Protein AF-A0A1H2X4A3-F1 (afdb_monomer_lite)

Sequence (179 aa):
MLTLGAATVERVIDLDPFALPLGLLFPGAEIEAIRDAEPWLAPHHVDFAAGNVLLGVQSHLLRVGGLTILIDACVGEHKPRPRRADWHDRAATGYLARLAASGVRAIFCGDAIHSPAQLRRPDWCSAFCADREQAVATRIALLEDAHADGALILPAHLRGPLALRAAPAGEAGWRPDFV

InterPro domains:
  IPR036866 Ribonuclease Z/Hydroxyacylglutathione hydrolase-like [G3DSA:3.60.15.10] (1-104)
  IPR036866 Ribonuclease Z/Hydroxyacylglutathione hydrolase-like [G3DSA:3.60.15.10] (105-165)
  IPR036866 Ribonuclease Z/Hydroxyacylglutathione hydrolase-like [SSF56281] (93-160)

Radius of gyration: 20.38 Å; chains: 1; bounding box: 44×29×60 Å

Organism: NCBI:txid356660

pLDDT: mean 91.05, std 4.66, range [69.06, 97.88]

Foldseek 3Di:
DDDDPQKDKDKQFADWFPKDQPCVVPPPDDLVVCVVVCVPCPPRQDPSVVNIGTDTQIWMWMDHPNDTDIRHSPQHAQDDDVVDVVRGRDDPPCRQVSCVVVVAAADAPEVLDQEQVCQQVLLDDDPPPPDSVVSSVSNVVVLVVCQVSVHWYAYPNDPDARTWHWDQDPNSGTDTPGD

Structure (mmCIF, N/CA/C/O backbone):
data_AF-A0A1H2X4A3-F1
#
_entry.id   AF-A0A1H2X4A3-F1
#
loop_
_atom_site.group_PDB
_atom_site.id
_atom_site.type_symbol
_atom_site.label_atom_id
_atom_site.label_alt_id
_atom_site.label_comp_id
_atom_site.label_asym_id
_atom_site.label_entity_id
_atom_site.label_seq_id
_atom_site.pdbx_PDB_ins_code
_atom_site.Cartn_x
_atom_site.Cartn_y
_atom_site.Cartn_z
_atom_site.occupancy
_atom_site.B_iso_or_equiv
_atom_site.auth_seq_id
_atom_site.auth_comp_id
_atom_site.auth_asym_id
_atom_site.auth_atom_id
_atom_site.pdbx_PDB_model_num
ATOM 1 N N . MET A 1 1 ? -10.152 -4.271 -14.339 1.00 84.94 1 MET A N 1
ATOM 2 C CA . MET A 1 1 ? -10.731 -5.359 -13.524 1.00 84.94 1 MET A CA 1
ATOM 3 C C . MET A 1 1 ? -10.746 -6.624 -14.366 1.00 84.94 1 MET A C 1
ATOM 5 O O . MET A 1 1 ? -11.146 -6.547 -15.521 1.00 84.94 1 MET A O 1
ATOM 9 N N . LEU A 1 2 ? -10.259 -7.740 -13.830 1.00 92.69 2 LEU A N 1
ATOM 10 C CA . LEU A 1 2 ? -10.236 -9.054 -14.478 1.00 92.69 2 LEU A CA 1
ATOM 11 C C . LEU A 1 2 ? -11.301 -9.946 -13.826 1.00 92.69 2 LEU A C 1
ATOM 13 O O . LEU A 1 2 ? -11.436 -9.926 -12.607 1.00 92.69 2 LEU A O 1
ATOM 17 N N . THR A 1 3 ? -12.038 -10.730 -14.611 1.00 95.94 3 THR A N 1
ATOM 18 C CA . THR A 1 3 ? -13.042 -11.678 -14.095 1.00 95.94 3 THR A CA 1
ATOM 19 C C . THR A 1 3 ? -12.586 -13.108 -14.367 1.00 95.94 3 THR A C 1
ATOM 21 O O . THR A 1 3 ? -12.216 -13.426 -15.494 1.00 95.94 3 THR A O 1
ATOM 24 N N . LEU A 1 4 ? -12.613 -13.960 -13.340 1.00 93.38 4 LEU A N 1
ATOM 25 C CA . LEU A 1 4 ? -12.210 -15.368 -13.375 1.00 93.38 4 LEU A CA 1
ATOM 26 C C . LEU A 1 4 ? -13.327 -16.223 -12.761 1.00 93.38 4 LEU A C 1
ATOM 28 O O . LEU A 1 4 ? -13.395 -16.409 -11.545 1.00 93.38 4 LEU A O 1
ATOM 32 N N . GLY A 1 5 ? -14.239 -16.723 -13.596 1.00 96.12 5 GLY A N 1
ATOM 33 C CA . GLY A 1 5 ? -15.432 -17.425 -13.117 1.00 96.12 5 GLY A CA 1
ATOM 34 C C . GLY A 1 5 ? -16.269 -16.530 -12.197 1.00 96.12 5 GLY A C 1
ATOM 35 O O . GLY A 1 5 ? -16.673 -15.442 -12.593 1.00 96.12 5 GLY A O 1
ATOM 36 N N . ALA A 1 6 ? -16.504 -16.976 -10.961 1.00 95.19 6 ALA A N 1
ATOM 37 C CA . ALA A 1 6 ? -17.243 -16.218 -9.946 1.00 95.19 6 ALA A CA 1
ATOM 38 C C . ALA A 1 6 ? -16.391 -15.178 -9.187 1.00 95.19 6 ALA A C 1
ATOM 40 O O . ALA A 1 6 ? -16.891 -14.543 -8.257 1.00 95.19 6 ALA A O 1
ATOM 41 N N . ALA A 1 7 ? -15.108 -15.033 -9.530 1.00 94.44 7 ALA A N 1
ATOM 42 C CA . ALA A 1 7 ? -14.189 -14.122 -8.864 1.00 94.44 7 ALA A CA 1
ATOM 43 C C . ALA A 1 7 ? -13.881 -12.883 -9.715 1.00 94.44 7 ALA A C 1
ATOM 45 O O . ALA A 1 7 ? -13.720 -12.978 -10.933 1.00 94.44 7 ALA A O 1
ATOM 46 N N . THR A 1 8 ? -13.712 -11.730 -9.068 1.00 96.19 8 THR A N 1
ATOM 47 C CA . THR A 1 8 ? -13.174 -10.515 -9.702 1.00 96.19 8 THR A CA 1
ATOM 48 C C . THR A 1 8 ? -11.856 -10.118 -9.059 1.00 96.19 8 THR A C 1
ATOM 50 O O . THR A 1 8 ? -11.742 -10.131 -7.834 1.00 96.19 8 THR A O 1
ATOM 53 N N . VAL A 1 9 ? -10.892 -9.715 -9.883 1.00 93.25 9 VAL A N 1
ATOM 54 C CA . VAL A 1 9 ? -9.598 -9.181 -9.463 1.00 93.25 9 VAL A CA 1
ATOM 55 C C . VAL A 1 9 ? -9.480 -7.732 -9.924 1.00 93.25 9 VAL A C 1
ATOM 57 O O . VAL A 1 9 ? -9.507 -7.421 -11.121 1.00 93.25 9 VAL A O 1
ATOM 60 N N . GLU A 1 10 ? -9.341 -6.833 -8.964 1.00 94.12 10 GLU A N 1
ATOM 61 C CA . GLU A 1 10 ? -9.005 -5.431 -9.181 1.00 94.12 10 GLU A CA 1
ATOM 62 C C . GLU A 1 10 ? -7.549 -5.174 -8.792 1.00 94.12 10 GLU A C 1
ATOM 64 O O . GLU A 1 10 ? -6.993 -5.835 -7.919 1.00 94.12 10 GLU A O 1
ATOM 69 N N . ARG A 1 11 ? -6.924 -4.222 -9.477 1.00 92.44 11 ARG A N 1
ATOM 70 C CA . ARG A 1 11 ? -5.534 -3.831 -9.275 1.00 92.44 11 ARG A CA 1
ATOM 71 C C . ARG A 1 11 ? -5.518 -2.446 -8.650 1.00 92.44 11 ARG A C 1
ATOM 73 O O . ARG A 1 11 ? -6.025 -1.507 -9.258 1.00 92.44 11 ARG A O 1
ATOM 80 N N . VAL A 1 12 ? -4.917 -2.326 -7.475 1.00 91.56 12 VAL A N 1
ATOM 81 C CA . VAL A 1 12 ? -4.748 -1.062 -6.756 1.00 91.56 12 VAL A CA 1
ATOM 82 C C . VAL A 1 12 ? -3.280 -0.669 -6.858 1.00 91.56 12 VAL A C 1
ATOM 84 O O . VAL A 1 12 ? -2.422 -1.274 -6.217 1.00 91.56 12 VAL A O 1
ATOM 87 N N . ILE A 1 13 ? -2.990 0.318 -7.707 1.00 91.31 13 ILE A N 1
ATOM 88 C CA . ILE A 1 13 ? -1.615 0.750 -7.985 1.00 91.31 13 ILE A CA 1
ATOM 89 C C . ILE A 1 13 ? -0.987 1.360 -6.737 1.00 91.31 13 ILE A C 1
ATOM 91 O O . ILE A 1 13 ? -1.555 2.284 -6.149 1.00 91.31 13 ILE A O 1
ATOM 95 N N . ASP A 1 14 ? 0.195 0.876 -6.378 1.00 90.31 14 ASP A N 1
ATOM 96 C CA . ASP A 1 14 ? 1.004 1.383 -5.274 1.00 90.31 14 ASP A CA 1
ATOM 97 C C . ASP A 1 14 ? 2.150 2.256 -5.814 1.00 90.31 14 ASP A C 1
ATOM 99 O O . ASP A 1 14 ? 2.204 3.452 -5.522 1.00 90.31 14 ASP A O 1
ATOM 103 N N . LEU A 1 15 ? 3.002 1.701 -6.682 1.00 89.19 15 LEU A N 1
ATOM 104 C CA . LEU A 1 15 ? 4.095 2.397 -7.371 1.00 89.19 15 LEU A CA 1
ATOM 105 C C . LEU A 1 15 ? 4.165 1.925 -8.828 1.00 89.19 15 LEU A C 1
ATOM 107 O O . LEU A 1 15 ? 4.401 0.745 -9.076 1.00 89.19 15 LEU A O 1
ATOM 111 N N . ASP A 1 16 ? 3.967 2.834 -9.781 1.00 89.25 16 ASP A N 1
ATOM 112 C CA . ASP A 1 16 ? 4.020 2.532 -11.215 1.00 89.25 16 ASP A CA 1
ATOM 113 C C . ASP A 1 16 ? 4.416 3.798 -12.014 1.00 89.25 16 ASP A C 1
ATOM 115 O O . ASP A 1 16 ? 3.710 4.806 -11.903 1.00 89.25 16 ASP A O 1
ATOM 119 N N . PRO A 1 17 ? 5.528 3.790 -12.778 1.00 90.69 17 PRO A N 1
ATOM 120 C CA . PRO A 1 17 ? 6.501 2.705 -12.872 1.00 90.69 17 PRO A CA 1
ATOM 121 C C . PRO A 1 17 ? 7.473 2.695 -11.683 1.00 90.69 17 PRO A C 1
ATOM 123 O O . PRO A 1 17 ? 7.927 3.732 -11.200 1.00 90.69 17 PRO A O 1
ATOM 126 N N . PHE A 1 18 ? 7.862 1.500 -11.255 1.00 91.06 18 PHE A N 1
ATOM 127 C CA . PHE A 1 18 ? 9.086 1.261 -10.502 1.00 91.06 18 PHE A CA 1
ATOM 128 C C . PHE A 1 18 ? 10.195 0.907 -11.498 1.00 91.06 18 PHE A C 1
ATOM 130 O O . PHE A 1 18 ? 10.289 -0.231 -11.962 1.00 91.06 18 PHE A O 1
ATOM 137 N N . ALA A 1 19 ? 10.988 1.908 -11.875 1.00 93.62 19 ALA A N 1
ATOM 138 C CA . ALA A 1 19 ? 12.057 1.760 -12.853 1.00 93.62 19 ALA A CA 1
ATOM 139 C C . ALA A 1 19 ? 13.357 1.288 -12.188 1.00 93.62 19 ALA A C 1
ATOM 141 O O . ALA A 1 19 ? 13.792 1.859 -11.187 1.00 93.62 19 ALA A O 1
ATOM 142 N N . LEU A 1 20 ? 13.995 0.274 -12.768 1.00 93.69 20 LEU A N 1
ATOM 143 C CA . LEU A 1 20 ? 15.310 -0.211 -12.348 1.00 93.69 20 LEU A CA 1
ATOM 144 C C . LEU A 1 20 ? 16.223 -0.355 -13.566 1.00 93.69 20 LEU A C 1
ATOM 146 O O . LEU A 1 20 ? 15.746 -0.828 -14.598 1.00 93.69 20 LEU A O 1
ATOM 150 N N . PRO A 1 21 ? 17.530 -0.062 -13.451 1.00 95.38 21 PRO A N 1
ATOM 151 C CA . PRO A 1 21 ? 18.489 -0.445 -14.480 1.00 95.38 21 PRO A CA 1
ATOM 152 C C . PRO A 1 21 ? 18.396 -1.945 -14.771 1.00 95.38 21 PRO A C 1
ATOM 154 O O . PRO A 1 21 ? 18.338 -2.749 -13.835 1.00 95.38 21 PRO A O 1
ATOM 157 N N . LEU A 1 22 ? 18.417 -2.336 -16.049 1.00 96.25 22 LEU A N 1
ATOM 158 C CA . LEU A 1 22 ? 18.295 -3.743 -16.456 1.00 96.25 22 LEU A CA 1
ATOM 159 C C . LEU A 1 22 ? 19.290 -4.643 -15.705 1.00 96.25 22 LEU A C 1
ATOM 161 O O . LEU A 1 22 ? 18.887 -5.629 -15.092 1.00 96.25 22 LEU A O 1
ATOM 165 N N . GLY A 1 23 ? 20.569 -4.254 -15.684 1.00 94.81 23 GLY A N 1
ATOM 166 C CA . GLY A 1 23 ? 21.640 -5.001 -15.019 1.00 94.81 23 GLY A CA 1
ATOM 167 C C . GLY A 1 23 ? 21.524 -5.063 -13.491 1.00 94.81 23 GLY A C 1
ATOM 168 O O . GLY A 1 23 ? 22.139 -5.926 -12.868 1.00 94.81 23 GLY A O 1
ATOM 169 N N . LEU A 1 24 ? 20.727 -4.181 -12.872 1.00 93.31 24 LEU A N 1
ATOM 170 C CA . LEU A 1 24 ? 20.432 -4.259 -11.440 1.00 93.31 24 LEU A CA 1
ATOM 171 C C . LEU A 1 24 ? 19.416 -5.370 -11.144 1.00 93.31 24 LEU A C 1
ATOM 173 O O . LEU A 1 24 ? 19.569 -6.073 -10.146 1.00 93.31 24 LEU A O 1
ATOM 177 N N . LEU A 1 25 ? 18.390 -5.530 -11.989 1.00 93.81 25 LEU A N 1
ATOM 178 C CA . LEU A 1 25 ? 17.393 -6.595 -11.823 1.00 93.81 25 LEU A CA 1
ATOM 179 C C . LEU A 1 25 ? 17.901 -7.946 -12.347 1.00 93.81 25 LEU A C 1
ATOM 181 O O . LEU A 1 25 ? 17.668 -8.978 -11.718 1.00 93.81 25 LEU A O 1
ATOM 185 N N . PHE A 1 26 ? 18.614 -7.931 -13.472 1.00 95.56 26 PHE A N 1
ATOM 186 C CA . PHE A 1 26 ? 19.176 -9.105 -14.134 1.00 95.56 26 PHE A CA 1
ATOM 187 C C . PHE A 1 26 ? 20.694 -8.926 -14.303 1.00 95.56 26 PHE A C 1
ATOM 189 O O . PHE A 1 26 ? 21.146 -8.422 -15.333 1.00 95.56 26 PHE A O 1
ATOM 196 N N . PRO A 1 27 ? 21.506 -9.311 -13.300 1.00 96.00 27 PRO A N 1
ATOM 197 C CA . PRO A 1 27 ? 22.957 -9.158 -13.365 1.00 96.00 27 PRO A CA 1
ATOM 198 C C . PRO A 1 27 ? 23.564 -9.798 -14.619 1.00 96.00 27 PRO A C 1
ATOM 200 O O . PRO A 1 27 ? 23.353 -10.980 -14.884 1.00 96.00 27 PRO A O 1
ATOM 203 N N . GLY A 1 28 ? 24.335 -9.011 -15.375 1.00 93.94 28 GLY A N 1
ATOM 204 C CA . GLY A 1 28 ? 24.984 -9.438 -16.621 1.00 93.94 28 GLY A CA 1
ATOM 205 C C . GLY A 1 28 ? 24.102 -9.382 -17.873 1.00 93.94 28 GLY A C 1
ATOM 206 O O . GLY A 1 28 ? 24.563 -9.780 -18.940 1.00 93.94 28 GLY A O 1
ATOM 207 N N . ALA A 1 29 ? 22.855 -8.911 -17.769 1.00 96.06 29 ALA A N 1
ATOM 208 C CA . ALA A 1 29 ? 22.006 -8.674 -18.931 1.00 96.06 29 ALA A CA 1
ATOM 209 C C . ALA A 1 29 ? 22.343 -7.339 -19.610 1.00 96.06 29 ALA A C 1
ATOM 211 O O . ALA A 1 29 ? 22.475 -6.310 -18.949 1.00 96.06 29 ALA A O 1
ATOM 212 N N . GLU A 1 30 ? 22.393 -7.362 -20.940 1.00 94.31 30 GLU A N 1
ATOM 213 C CA . GLU A 1 30 ? 22.604 -6.189 -21.788 1.00 94.31 30 GLU A CA 1
ATOM 214 C C . GLU A 1 30 ? 21.316 -5.856 -22.541 1.00 94.31 30 GLU A C 1
ATOM 216 O O . GLU A 1 30 ? 20.647 -6.750 -23.064 1.00 94.31 30 GLU A O 1
ATOM 221 N N . ILE A 1 31 ? 20.975 -4.568 -22.630 1.00 95.31 31 ILE A N 1
ATOM 222 C CA . ILE A 1 31 ? 19.714 -4.110 -23.240 1.00 95.31 31 ILE A CA 1
ATOM 223 C C . ILE A 1 31 ? 19.594 -4.524 -24.714 1.00 95.31 31 ILE A C 1
ATOM 225 O O . ILE A 1 31 ? 18.500 -4.817 -25.194 1.00 95.31 31 ILE A O 1
ATOM 229 N N . GLU A 1 32 ? 20.724 -4.653 -25.413 1.00 95.81 32 GLU A N 1
ATOM 230 C CA . GLU A 1 32 ? 20.735 -5.041 -26.825 1.00 95.81 32 GLU A CA 1
ATOM 231 C C . GLU A 1 32 ? 20.414 -6.507 -27.071 1.00 95.81 32 GLU A C 1
ATOM 233 O O . GLU A 1 32 ? 19.976 -6.856 -28.166 1.00 95.81 32 GLU A O 1
ATOM 238 N N . ALA A 1 33 ? 20.540 -7.357 -26.050 1.00 96.62 33 ALA A N 1
ATOM 239 C CA . ALA A 1 33 ? 20.153 -8.759 -26.151 1.00 96.62 33 ALA A CA 1
ATOM 240 C C . ALA A 1 33 ? 18.632 -8.954 -26.290 1.00 96.62 33 ALA A C 1
ATOM 242 O O . ALA A 1 33 ? 18.202 -10.043 -26.655 1.00 96.62 33 ALA A O 1
ATOM 243 N N . ILE A 1 34 ? 17.831 -7.922 -25.993 1.00 96.62 34 ILE A N 1
ATOM 244 C CA . ILE A 1 34 ? 16.361 -7.947 -26.078 1.00 96.62 34 ILE A CA 1
ATOM 245 C C . ILE A 1 34 ? 15.810 -6.875 -27.032 1.00 96.62 34 ILE A C 1
ATOM 247 O O . ILE A 1 34 ? 14.628 -6.535 -26.978 1.00 96.62 34 ILE A O 1
ATOM 251 N N . ARG A 1 35 ? 16.662 -6.306 -27.895 1.00 96.44 35 ARG A N 1
ATOM 252 C CA . ARG A 1 35 ? 16.291 -5.208 -28.801 1.00 96.44 35 ARG A CA 1
ATOM 253 C C . ARG A 1 35 ? 15.220 -5.605 -29.815 1.00 96.44 35 ARG A C 1
ATOM 255 O O . ARG A 1 35 ? 14.345 -4.813 -30.146 1.00 96.44 35 ARG A O 1
ATOM 262 N N . ASP A 1 36 ? 15.275 -6.839 -30.297 1.00 97.50 36 ASP A N 1
ATOM 263 C CA . ASP A 1 36 ? 14.293 -7.417 -31.217 1.00 97.50 36 ASP A CA 1
ATOM 264 C C . ASP A 1 36 ? 12.889 -7.535 -30.596 1.00 97.50 36 ASP A C 1
ATOM 266 O O . ASP A 1 36 ? 11.886 -7.523 -31.312 1.00 97.50 36 ASP A O 1
ATOM 270 N N . ALA A 1 37 ? 12.809 -7.584 -29.264 1.00 97.44 37 ALA A N 1
ATOM 271 C CA . ALA A 1 37 ? 11.572 -7.616 -28.495 1.00 97.44 37 ALA A CA 1
ATOM 272 C C . ALA A 1 37 ? 10.976 -6.227 -28.182 1.00 97.44 37 ALA A C 1
ATOM 274 O O . ALA A 1 37 ? 9.905 -6.137 -27.573 1.00 97.44 37 ALA A O 1
ATOM 275 N N . GLU A 1 38 ? 11.612 -5.136 -28.623 1.00 97.25 38 GLU A N 1
ATOM 276 C CA . GLU A 1 38 ? 11.143 -3.764 -28.390 1.00 97.25 38 GLU A CA 1
ATOM 277 C C . GLU A 1 38 ? 9.663 -3.521 -28.751 1.00 97.25 38 GLU A C 1
ATOM 279 O O . GLU A 1 38 ? 8.966 -2.926 -27.925 1.00 97.25 38 GLU A O 1
ATOM 284 N N . PRO A 1 39 ? 9.114 -4.042 -29.871 1.00 97.88 39 PRO A N 1
ATOM 285 C CA . PRO A 1 39 ? 7.719 -3.796 -30.250 1.00 97.88 39 PRO A CA 1
ATOM 286 C C . PRO A 1 39 ? 6.658 -4.263 -29.243 1.00 97.88 39 PRO A C 1
ATOM 288 O O . PRO A 1 39 ? 5.519 -3.807 -29.323 1.00 97.88 39 PRO A O 1
ATOM 291 N N . TRP A 1 40 ? 6.990 -5.187 -28.335 1.00 95.88 40 TRP A N 1
ATOM 292 C CA . TRP A 1 40 ? 6.056 -5.687 -27.316 1.00 95.88 40 TRP A CA 1
ATOM 293 C C . TRP A 1 40 ? 6.524 -5.446 -25.876 1.00 95.88 40 TRP A C 1
ATOM 295 O O . TRP A 1 40 ? 5.730 -5.598 -24.947 1.00 95.88 40 TRP A O 1
ATOM 305 N N . LEU A 1 41 ? 7.778 -5.037 -25.674 1.00 93.75 41 LEU A N 1
ATOM 306 C CA . LEU A 1 41 ? 8.289 -4.609 -24.372 1.00 93.75 41 LEU A CA 1
ATOM 307 C C . LEU A 1 41 ? 8.116 -3.100 -24.141 1.00 93.75 41 LEU A C 1
ATOM 309 O O . LEU A 1 41 ? 7.842 -2.682 -23.015 1.00 93.75 41 LEU A O 1
ATOM 313 N N . ALA A 1 42 ? 8.235 -2.273 -25.179 1.00 93.69 42 ALA A N 1
ATOM 314 C CA . ALA A 1 42 ? 7.992 -0.840 -25.077 1.00 93.69 42 ALA A CA 1
ATOM 315 C C . ALA A 1 42 ? 6.494 -0.504 -25.251 1.00 93.69 42 ALA A C 1
ATOM 317 O O . ALA A 1 42 ? 5.779 -1.197 -25.974 1.00 93.69 42 ALA A O 1
ATOM 318 N N . PRO A 1 43 ? 5.994 0.573 -24.619 1.00 94.81 43 PRO A N 1
ATOM 319 C CA . PRO A 1 43 ? 6.663 1.400 -23.610 1.00 94.81 43 PRO A CA 1
ATOM 320 C C . PRO A 1 43 ? 6.464 0.872 -22.177 1.00 94.81 43 PRO A C 1
ATOM 322 O O . PRO A 1 43 ? 6.858 1.529 -21.223 1.00 94.81 43 PRO A O 1
ATOM 325 N N . HIS A 1 44 ? 5.771 -0.257 -22.002 1.00 93.81 44 HIS A N 1
ATOM 326 C CA . HIS A 1 44 ? 5.180 -0.628 -20.712 1.00 93.81 44 HIS A CA 1
ATOM 327 C C . HIS A 1 44 ? 6.077 -1.481 -19.808 1.00 93.81 44 HIS A C 1
ATOM 329 O O . HIS A 1 44 ? 5.856 -1.506 -18.600 1.00 93.81 44 HIS A O 1
ATOM 335 N N . HIS A 1 45 ? 7.060 -2.185 -20.368 1.00 95.81 45 HIS A N 1
ATOM 336 C CA . HIS A 1 45 ? 7.895 -3.147 -19.640 1.00 95.81 45 HIS A CA 1
ATOM 337 C C . HIS A 1 45 ? 9.379 -2.786 -19.654 1.00 95.81 45 HIS A C 1
ATOM 339 O O . HIS A 1 45 ? 10.097 -3.128 -18.714 1.00 95.81 45 HIS A O 1
ATOM 345 N N . VAL A 1 46 ? 9.845 -2.091 -20.693 1.00 96.94 46 VAL A N 1
ATOM 346 C CA . VAL A 1 46 ? 11.237 -1.649 -20.822 1.00 96.94 46 VAL A CA 1
ATOM 347 C C . VAL A 1 46 ? 11.271 -0.237 -21.400 1.00 96.94 46 VAL A C 1
ATOM 349 O O . VAL A 1 46 ? 10.704 0.020 -22.463 1.00 96.94 46 VAL A O 1
ATOM 352 N N . ASP A 1 47 ? 11.965 0.664 -20.708 1.00 96.75 47 ASP A N 1
ATOM 353 C CA . ASP A 1 47 ? 12.440 1.924 -21.274 1.00 96.75 47 ASP A CA 1
ATOM 354 C C . ASP A 1 47 ? 13.821 1.672 -21.880 1.00 96.75 47 ASP A C 1
ATOM 356 O O . ASP A 1 47 ? 14.860 1.685 -21.214 1.00 96.75 47 ASP A O 1
ATOM 360 N N . PHE A 1 48 ? 13.800 1.407 -23.177 1.00 97.06 48 PHE A N 1
ATOM 361 C CA . PHE A 1 48 ? 14.973 1.089 -23.968 1.00 97.06 48 PHE A CA 1
ATOM 362 C C . PHE A 1 48 ? 15.950 2.256 -24.140 1.00 97.06 48 PHE A C 1
ATOM 364 O O . PHE A 1 48 ? 17.125 2.008 -24.414 1.00 97.06 48 PHE A O 1
ATOM 371 N N . ALA A 1 49 ? 15.485 3.501 -23.994 1.00 95.56 49 ALA A N 1
ATOM 372 C CA . ALA A 1 49 ? 16.335 4.684 -24.077 1.00 95.56 49 ALA A CA 1
ATOM 373 C C . ALA A 1 49 ? 17.089 4.906 -22.760 1.00 95.56 49 ALA A C 1
ATOM 375 O O . ALA A 1 49 ? 18.269 5.254 -22.774 1.00 95.56 49 ALA A O 1
ATOM 376 N N . ALA A 1 50 ? 16.423 4.667 -21.628 1.00 95.56 50 ALA A N 1
ATOM 377 C CA . ALA A 1 50 ? 17.032 4.767 -20.304 1.00 95.56 50 ALA A CA 1
ATOM 378 C C . ALA A 1 50 ? 17.754 3.483 -19.851 1.00 95.56 50 ALA A C 1
ATOM 380 O O . ALA A 1 50 ? 18.443 3.502 -18.832 1.00 95.56 50 ALA A O 1
ATOM 381 N N . GLY A 1 51 ? 17.592 2.366 -20.571 1.00 96.50 51 GLY A N 1
ATOM 382 C CA . GLY A 1 51 ? 18.146 1.063 -20.185 1.00 96.50 51 GLY A CA 1
ATOM 383 C C . GLY A 1 51 ? 17.483 0.476 -18.934 1.00 96.50 51 GLY A C 1
ATOM 384 O O . GLY A 1 51 ? 18.122 -0.265 -18.180 1.00 96.50 51 GLY A O 1
ATOM 385 N N . ASN A 1 52 ? 16.214 0.821 -18.698 1.00 96.81 52 ASN A N 1
ATOM 386 C CA . ASN A 1 52 ? 15.478 0.441 -17.498 1.00 96.81 52 ASN A CA 1
ATOM 387 C C . ASN A 1 52 ? 14.397 -0.598 -17.793 1.00 96.81 52 ASN A C 1
ATOM 389 O O . ASN A 1 52 ? 13.669 -0.505 -18.778 1.00 96.81 52 ASN A O 1
ATOM 393 N N . VAL A 1 53 ? 14.224 -1.538 -16.871 1.00 96.44 53 VAL A N 1
ATOM 394 C CA . VAL A 1 53 ? 13.010 -2.353 -16.765 1.00 96.44 53 VAL A CA 1
ATOM 395 C C . VAL A 1 53 ? 11.982 -1.613 -15.920 1.00 96.44 53 VAL A C 1
ATOM 397 O O . VAL A 1 53 ? 12.321 -0.991 -14.910 1.00 96.44 53 VAL A O 1
ATOM 400 N N . LEU A 1 54 ? 10.725 -1.673 -16.346 1.00 95.38 54 LEU A N 1
ATOM 401 C CA . LEU A 1 54 ? 9.604 -0.995 -15.710 1.00 95.38 54 LEU A CA 1
ATOM 402 C C . LEU A 1 54 ? 8.734 -2.037 -15.011 1.00 95.38 54 LEU A C 1
ATOM 404 O O . LEU A 1 54 ? 8.157 -2.925 -15.642 1.00 95.38 54 LEU A O 1
ATOM 408 N N . LEU A 1 55 ? 8.670 -1.947 -13.687 1.00 91.56 55 LEU A N 1
ATOM 409 C CA . LEU A 1 55 ? 7.886 -2.843 -12.847 1.00 91.56 55 LEU A CA 1
ATOM 410 C C . LEU A 1 55 ? 6.678 -2.101 -12.277 1.00 91.56 55 LEU A C 1
ATOM 412 O O . LEU A 1 55 ? 6.753 -0.914 -11.979 1.00 91.56 55 LEU A O 1
ATOM 416 N N . GLY A 1 56 ? 5.579 -2.816 -12.059 1.00 88.94 56 GLY A N 1
ATOM 417 C CA . GLY A 1 56 ? 4.450 -2.309 -11.284 1.00 88.94 56 GLY A CA 1
ATOM 418 C C . GLY A 1 56 ? 4.464 -2.904 -9.881 1.00 88.94 56 GLY A C 1
ATOM 419 O O . GLY A 1 56 ? 4.462 -4.127 -9.730 1.00 88.94 56 GLY A O 1
ATOM 420 N N . VAL A 1 57 ? 4.427 -2.058 -8.854 1.00 90.50 57 VAL A N 1
ATOM 421 C CA . VAL A 1 57 ? 4.069 -2.474 -7.495 1.00 90.50 57 VAL A CA 1
ATOM 422 C C . VAL A 1 57 ? 2.601 -2.146 -7.286 1.00 90.50 57 VAL A C 1
ATOM 424 O O . VAL A 1 57 ? 2.156 -1.012 -7.474 1.00 90.50 57 VAL A O 1
ATOM 427 N N . GLN A 1 58 ? 1.826 -3.154 -6.914 1.00 90.50 58 GLN A N 1
ATOM 428 C CA . GLN A 1 58 ? 0.383 -3.028 -6.792 1.00 90.50 58 GLN A CA 1
ATOM 429 C C . GLN A 1 58 ? -0.171 -4.093 -5.862 1.00 90.50 58 GLN A C 1
ATOM 431 O O . GLN A 1 58 ? 0.316 -5.226 -5.827 1.00 90.50 58 GLN A O 1
ATOM 436 N N . SER A 1 59 ? -1.248 -3.735 -5.182 1.00 91.00 59 SER A N 1
ATOM 437 C CA . SER A 1 59 ? -2.070 -4.686 -4.452 1.00 91.00 59 SER A CA 1
ATOM 438 C C . SER A 1 59 ? -3.167 -5.221 -5.360 1.00 91.00 59 SER A C 1
ATOM 440 O O . SER A 1 59 ? -3.622 -4.535 -6.281 1.00 91.00 59 SER A O 1
ATOM 442 N N . HIS A 1 60 ? -3.611 -6.446 -5.103 1.00 91.25 60 HIS A N 1
ATOM 443 C CA . HIS A 1 60 ? -4.753 -7.026 -5.801 1.00 91.25 60 HIS A CA 1
ATOM 444 C C . HIS A 1 60 ? -5.910 -7.206 -4.837 1.00 91.25 60 HIS A C 1
ATOM 446 O O . HIS A 1 60 ? -5.738 -7.725 -3.734 1.00 91.25 60 HIS A O 1
ATOM 452 N N . LEU A 1 61 ? -7.094 -6.798 -5.274 1.00 92.50 61 LEU A N 1
ATOM 453 C CA . LEU A 1 61 ? -8.323 -7.020 -4.548 1.00 92.50 61 LEU A CA 1
ATOM 454 C C . LEU A 1 61 ? -9.103 -8.145 -5.215 1.00 92.50 61 LEU A C 1
ATOM 456 O O . LEU A 1 61 ? -9.668 -7.971 -6.295 1.00 92.50 61 LEU A O 1
ATOM 460 N N . LEU A 1 62 ? -9.110 -9.304 -4.568 1.00 92.69 62 LEU A N 1
ATOM 461 C CA . LEU A 1 62 ? -9.875 -10.465 -4.990 1.00 92.69 62 LEU A CA 1
ATOM 462 C C . LEU A 1 62 ? -11.231 -10.452 -4.280 1.00 92.69 62 LEU A C 1
ATOM 464 O O . LEU A 1 62 ? -11.300 -10.443 -3.050 1.00 92.69 62 LEU A O 1
ATOM 468 N N . ARG A 1 63 ? -12.315 -10.484 -5.053 1.00 93.19 63 ARG A N 1
ATOM 469 C CA . ARG A 1 63 ? -13.675 -10.645 -4.529 1.00 93.19 63 ARG A CA 1
ATOM 470 C C . ARG A 1 63 ? -14.256 -11.954 -5.027 1.00 93.19 63 ARG A C 1
ATOM 472 O O . ARG A 1 63 ? -14.302 -12.177 -6.234 1.00 93.19 63 ARG A O 1
ATOM 479 N N . VAL A 1 64 ? -14.675 -12.816 -4.107 1.00 93.75 64 VAL A N 1
ATOM 480 C CA . VAL A 1 64 ? -15.248 -14.135 -4.411 1.00 93.75 64 VAL A CA 1
ATOM 481 C C . VAL A 1 64 ? -16.086 -14.612 -3.230 1.00 93.75 64 VAL A C 1
ATOM 483 O O . VAL A 1 64 ? -15.683 -14.447 -2.082 1.00 93.75 64 VAL A O 1
ATOM 486 N N . GLY A 1 65 ? -17.273 -15.170 -3.488 1.00 90.56 65 GLY A N 1
ATOM 487 C CA . GLY A 1 65 ? -18.130 -15.728 -2.430 1.00 90.56 65 GLY A CA 1
ATOM 488 C C . GLY A 1 65 ? -18.502 -14.731 -1.321 1.00 90.56 65 GLY A C 1
ATOM 489 O O . GLY A 1 65 ? -18.576 -15.114 -0.161 1.00 90.56 65 GLY A O 1
ATOM 490 N N . GLY A 1 66 ? -18.667 -13.445 -1.655 1.00 86.62 66 GLY A N 1
ATOM 491 C CA . GLY A 1 66 ? -18.931 -12.372 -0.684 1.00 86.62 66 GLY A CA 1
ATOM 492 C C . GLY A 1 66 ? -17.704 -11.891 0.105 1.00 86.62 66 GLY A C 1
ATOM 493 O O . GLY A 1 66 ? -17.800 -10.909 0.837 1.00 86.62 66 GLY A O 1
ATOM 494 N N . LEU A 1 67 ? -16.542 -12.529 -0.061 1.00 85.19 67 LEU A N 1
ATOM 495 C CA . LEU A 1 67 ? -15.295 -12.125 0.583 1.00 85.19 67 LEU A CA 1
ATOM 496 C C . LEU A 1 67 ? -14.609 -10.995 -0.187 1.00 85.19 67 LEU A C 1
ATOM 498 O O . LEU A 1 67 ? -14.717 -10.890 -1.409 1.00 85.19 67 LEU A O 1
ATOM 502 N N . THR A 1 68 ? -13.858 -10.180 0.551 1.00 88.69 68 THR A N 1
ATOM 503 C CA . THR A 1 68 ? -12.956 -9.153 0.023 1.00 88.69 68 THR A CA 1
ATOM 504 C C . THR A 1 68 ? -11.554 -9.460 0.534 1.00 88.69 68 THR A C 1
ATOM 506 O O . THR A 1 68 ? -11.295 -9.334 1.728 1.00 88.69 68 THR A O 1
ATOM 509 N N . ILE A 1 69 ? -10.670 -9.911 -0.354 1.00 89.00 69 ILE A N 1
ATOM 510 C CA . ILE A 1 69 ? -9.323 -10.380 -0.023 1.00 89.00 69 ILE A CA 1
ATOM 511 C C . ILE A 1 69 ? -8.316 -9.408 -0.632 1.00 89.00 69 ILE A C 1
ATOM 513 O O . ILE A 1 69 ? -8.206 -9.306 -1.854 1.00 89.00 69 ILE A O 1
ATOM 517 N N . LEU A 1 70 ? -7.583 -8.696 0.223 1.00 88.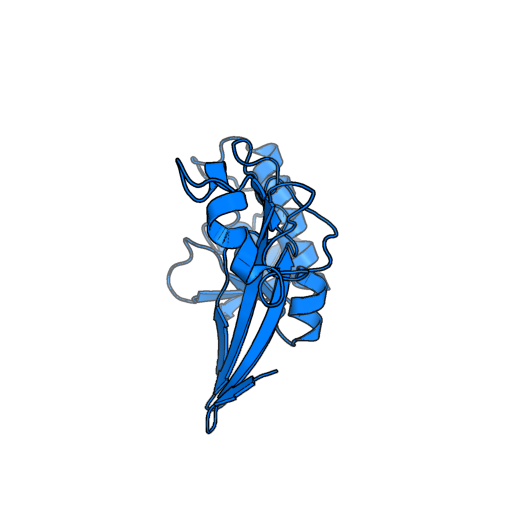06 70 LEU A N 1
ATOM 518 C CA . LEU A 1 70 ? -6.470 -7.847 -0.188 1.00 88.06 70 LEU A CA 1
ATOM 519 C C . LEU A 1 70 ? -5.175 -8.667 -0.216 1.00 88.06 70 LEU A C 1
ATOM 521 O O . LEU A 1 70 ? -4.768 -9.221 0.802 1.00 88.06 70 LEU A O 1
ATOM 525 N N . ILE A 1 71 ? -4.522 -8.709 -1.372 1.00 87.88 71 ILE A N 1
ATOM 526 C CA . ILE A 1 71 ? -3.185 -9.273 -1.564 1.00 87.88 71 ILE A CA 1
ATOM 527 C C . ILE A 1 71 ? -2.224 -8.084 -1.694 1.00 87.88 71 ILE A C 1
ATOM 529 O O . ILE A 1 71 ? -2.194 -7.441 -2.744 1.00 87.88 71 ILE A O 1
ATOM 533 N N . ASP A 1 72 ? -1.500 -7.761 -0.619 1.00 79.50 72 ASP A N 1
ATOM 534 C CA . ASP A 1 72 ? -0.599 -6.599 -0.531 1.00 79.50 72 ASP A CA 1
ATOM 535 C C . ASP A 1 72 ? 0.834 -6.952 -0.975 1.00 79.50 72 ASP A C 1
ATOM 537 O O . ASP A 1 72 ? 1.412 -7.929 -0.499 1.00 79.50 72 ASP A O 1
ATOM 541 N N . ALA A 1 73 ? 1.414 -6.143 -1.869 1.00 69.06 73 ALA A N 1
ATOM 542 C CA . ALA A 1 73 ? 2.798 -6.276 -2.352 1.00 69.06 73 ALA A CA 1
ATOM 543 C C . ALA A 1 73 ? 3.825 -5.490 -1.504 1.00 69.06 73 ALA A C 1
ATOM 545 O O . ALA A 1 73 ? 4.991 -5.346 -1.879 1.00 69.06 73 ALA A O 1
ATOM 546 N N . CYS A 1 74 ? 3.408 -5.035 -0.323 1.00 70.81 74 CYS A N 1
ATOM 547 C CA . CYS A 1 74 ? 4.233 -4.641 0.817 1.00 70.81 74 CYS A CA 1
ATOM 548 C C . CYS A 1 74 ? 4.910 -3.264 0.786 1.00 70.81 74 CYS A C 1
ATOM 550 O O . CYS A 1 74 ? 5.419 -2.900 1.850 1.00 70.81 74 CYS A O 1
ATOM 552 N N . VAL A 1 75 ? 4.918 -2.467 -0.295 1.00 86.50 75 VAL A N 1
ATOM 553 C CA . VAL A 1 75 ? 5.552 -1.125 -0.264 1.00 86.50 75 VAL A CA 1
ATOM 554 C C . VAL A 1 75 ? 4.706 -0.148 0.564 1.00 86.50 75 VAL A C 1
ATOM 556 O O . VAL A 1 75 ? 5.076 0.157 1.704 1.00 86.50 75 VAL A O 1
ATOM 559 N N . GLY A 1 76 ? 3.553 0.281 0.064 1.00 84.88 76 GLY A N 1
ATOM 560 C CA . GLY A 1 76 ? 2.639 1.203 0.732 1.00 84.88 76 GLY A CA 1
ATOM 561 C C . GLY A 1 76 ? 3.259 2.555 1.102 1.00 84.88 76 GLY A C 1
ATOM 562 O O . GLY A 1 76 ? 4.315 2.950 0.599 1.00 84.88 76 GLY A O 1
ATOM 563 N N . GLU A 1 77 ? 2.586 3.255 2.011 1.00 86.44 77 GLU A N 1
ATOM 564 C CA . GLU A 1 77 ? 2.969 4.575 2.523 1.00 86.44 77 GLU A CA 1
ATOM 565 C C . GLU A 1 77 ? 3.378 4.497 4.004 1.00 86.44 77 GLU A C 1
ATOM 567 O O . GLU A 1 77 ? 3.033 3.537 4.699 1.00 86.44 77 GLU A O 1
ATOM 572 N N . HIS A 1 78 ? 4.117 5.505 4.472 1.00 83.81 78 HIS A N 1
ATOM 573 C CA . HIS A 1 78 ? 4.444 5.749 5.884 1.00 83.81 78 HIS A CA 1
ATOM 574 C C . HIS A 1 78 ? 5.204 4.610 6.587 1.00 83.81 78 HIS A C 1
ATOM 576 O O . HIS A 1 78 ? 5.022 4.382 7.783 1.00 83.81 78 HIS A O 1
ATOM 582 N N . LYS A 1 79 ? 6.046 3.864 5.853 1.00 79.88 79 LYS A N 1
ATOM 583 C CA . LYS A 1 79 ? 6.901 2.825 6.449 1.00 79.88 79 LYS A CA 1
ATOM 584 C C . LYS A 1 79 ? 8.387 3.207 6.336 1.00 79.88 79 LYS A C 1
ATOM 586 O O . LYS A 1 79 ? 8.874 3.394 5.209 1.00 79.88 79 LYS A O 1
ATOM 591 N N . PRO A 1 80 ? 9.139 3.217 7.453 1.00 80.81 80 PRO A N 1
ATOM 592 C CA . PRO A 1 80 ? 10.550 3.566 7.437 1.00 80.81 80 PRO A CA 1
ATOM 593 C C . PRO A 1 80 ? 11.364 2.446 6.790 1.00 80.81 80 PRO A C 1
ATOM 595 O O . PRO A 1 80 ? 11.394 1.306 7.258 1.00 80.81 80 PRO A O 1
ATOM 598 N N . ARG A 1 81 ? 12.039 2.769 5.682 1.00 84.25 81 ARG A N 1
ATOM 599 C CA . ARG A 1 81 ? 12.904 1.855 4.923 1.00 84.25 81 ARG A CA 1
ATOM 600 C C . ARG A 1 81 ? 14.189 2.563 4.500 1.00 84.25 81 ARG A C 1
ATOM 602 O O . ARG A 1 81 ? 14.455 2.682 3.308 1.00 84.25 81 ARG A O 1
ATOM 609 N N . PRO A 1 82 ? 15.046 2.970 5.450 1.00 85.25 82 PRO A N 1
ATOM 610 C CA . PRO A 1 82 ? 16.223 3.798 5.163 1.00 85.25 82 PRO A CA 1
ATOM 611 C C . PRO A 1 82 ? 17.225 3.156 4.185 1.00 85.25 82 PRO A C 1
ATOM 613 O O . PRO A 1 82 ? 18.046 3.844 3.594 1.00 85.25 82 PRO A O 1
ATOM 616 N N . ARG A 1 83 ? 17.158 1.832 3.977 1.00 87.38 83 ARG A N 1
ATOM 617 C CA . ARG A 1 83 ? 17.987 1.092 3.006 1.00 87.38 83 ARG A CA 1
ATOM 618 C C . ARG A 1 83 ? 17.384 1.006 1.593 1.00 87.38 83 ARG A C 1
ATOM 620 O O . ARG A 1 83 ? 17.997 0.406 0.715 1.00 87.38 83 ARG A O 1
ATOM 627 N N . ARG A 1 84 ? 16.176 1.531 1.373 1.00 86.25 84 ARG A N 1
ATOM 628 C CA . ARG A 1 84 ? 15.440 1.506 0.098 1.00 86.25 84 ARG A CA 1
ATOM 629 C C . ARG A 1 84 ? 14.776 2.863 -0.117 1.00 86.25 84 ARG A C 1
ATOM 631 O O . ARG A 1 84 ? 13.604 3.020 0.207 1.00 86.25 84 ARG A O 1
ATOM 638 N N . ALA A 1 85 ? 15.538 3.823 -0.643 1.00 87.62 85 ALA A N 1
ATOM 639 C CA . ALA A 1 85 ? 15.094 5.207 -0.830 1.00 87.62 85 ALA A CA 1
ATOM 640 C C . ALA A 1 85 ? 13.738 5.301 -1.550 1.00 87.62 85 ALA A C 1
ATOM 642 O O . ALA A 1 85 ? 12.831 5.952 -1.044 1.00 87.62 85 ALA A O 1
ATOM 643 N N . ASP A 1 86 ? 13.552 4.541 -2.633 1.00 85.94 86 ASP A N 1
ATOM 644 C CA . ASP A 1 86 ? 12.312 4.544 -3.426 1.00 85.94 86 ASP A CA 1
ATOM 645 C C . ASP A 1 86 ? 11.076 4.051 -2.657 1.00 85.94 86 ASP A C 1
ATOM 647 O O . ASP A 1 86 ? 9.951 4.228 -3.118 1.00 85.94 86 ASP A O 1
ATOM 651 N N . TRP A 1 87 ? 11.264 3.396 -1.506 1.00 88.81 87 TRP A N 1
ATOM 652 C CA . TRP A 1 87 ? 10.210 2.802 -0.675 1.00 88.81 87 TRP A CA 1
ATOM 653 C C . TRP A 1 87 ? 10.122 3.414 0.729 1.00 88.81 87 TRP A C 1
ATOM 655 O O . TRP A 1 87 ? 9.272 2.995 1.524 1.00 88.81 87 TRP A O 1
ATOM 665 N N . HIS A 1 88 ? 11.026 4.330 1.069 1.00 88.81 88 HIS A N 1
ATOM 666 C CA . HIS A 1 88 ? 11.158 4.899 2.405 1.00 88.81 88 HIS A CA 1
ATOM 667 C C . HIS A 1 88 ? 10.154 6.025 2.613 1.00 88.81 88 HIS A C 1
ATOM 669 O O . HIS A 1 88 ? 10.145 6.964 1.828 1.00 88.81 88 HIS A O 1
ATOM 675 N N . ASP A 1 89 ? 9.334 5.933 3.668 1.00 88.31 89 ASP A N 1
ATOM 676 C CA . ASP A 1 89 ? 8.467 7.027 4.145 1.00 88.31 89 ASP A CA 1
ATOM 677 C C . ASP A 1 89 ? 7.697 7.752 3.033 1.00 88.31 89 ASP A C 1
ATOM 679 O O . ASP A 1 89 ? 7.484 8.962 3.056 1.00 88.31 89 ASP A O 1
ATOM 683 N N . ARG A 1 90 ? 7.249 6.976 2.041 1.00 89.38 90 ARG A N 1
ATOM 684 C CA . ARG A 1 90 ? 6.402 7.472 0.960 1.00 89.38 90 ARG A CA 1
ATOM 685 C C . ARG A 1 90 ? 5.107 8.007 1.551 1.00 89.38 90 ARG A C 1
ATOM 687 O O . ARG A 1 90 ? 4.518 7.357 2.410 1.00 89.38 90 ARG A O 1
ATOM 694 N N . ALA A 1 91 ? 4.642 9.137 1.046 1.00 88.69 91 ALA A N 1
ATOM 695 C CA . ALA A 1 91 ? 3.381 9.749 1.436 1.00 88.69 91 ALA A CA 1
A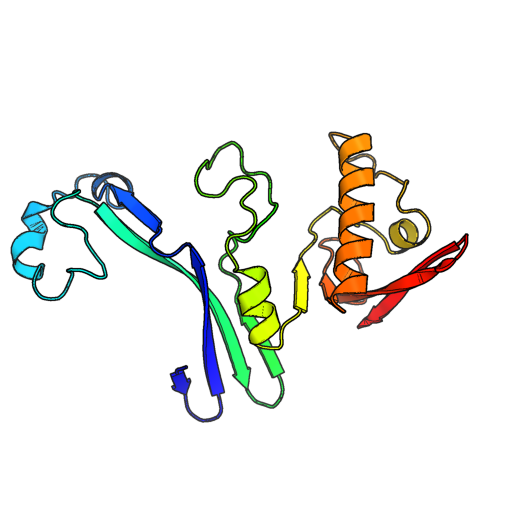TOM 696 C C . ALA A 1 91 ? 2.725 10.389 0.210 1.00 88.69 91 ALA A C 1
ATOM 698 O O . ALA A 1 91 ? 3.401 10.681 -0.779 1.00 88.69 91 ALA A O 1
ATOM 699 N N . ALA A 1 92 ? 1.409 10.602 0.277 1.00 86.62 92 ALA A N 1
ATOM 700 C CA . ALA A 1 92 ? 0.633 11.282 -0.764 1.00 86.62 92 ALA A CA 1
ATOM 701 C C . ALA A 1 92 ? 0.775 10.669 -2.179 1.00 86.62 92 ALA A C 1
ATOM 703 O O . ALA A 1 92 ? 0.653 11.364 -3.186 1.00 86.62 92 ALA A O 1
ATOM 704 N N . THR A 1 93 ? 0.985 9.353 -2.280 1.00 89.12 93 THR A N 1
ATOM 705 C CA . THR A 1 93 ? 1.089 8.630 -3.567 1.00 89.12 93 THR A CA 1
ATOM 706 C C . THR A 1 93 ? -0.290 8.293 -4.153 1.00 89.12 93 THR A C 1
ATOM 708 O O . THR A 1 93 ? -0.428 7.796 -5.278 1.00 89.12 93 THR A O 1
ATOM 711 N N . GLY A 1 94 ? -1.342 8.522 -3.360 1.00 89.50 94 GLY A N 1
ATOM 712 C CA . GLY A 1 94 ? -2.727 8.184 -3.668 1.00 89.50 94 GLY A CA 1
ATOM 713 C C . GLY A 1 94 ? -3.049 6.697 -3.502 1.00 89.50 94 GLY A C 1
ATOM 714 O O . GLY A 1 94 ? -4.178 6.303 -3.785 1.00 89.50 94 GLY A O 1
ATOM 715 N N . TYR A 1 95 ? -2.102 5.867 -3.051 1.00 88.62 95 TYR A N 1
ATOM 716 C CA . TYR A 1 95 ? -2.310 4.426 -2.873 1.00 88.62 95 TYR A CA 1
ATOM 717 C C . TYR A 1 95 ? -3.444 4.136 -1.883 1.00 88.62 95 TYR A C 1
ATOM 719 O O . TYR A 1 95 ? -4.395 3.430 -2.227 1.00 88.62 95 TYR A O 1
ATOM 727 N N . LEU A 1 96 ? -3.398 4.749 -0.695 1.00 86.00 96 LEU A N 1
ATOM 728 C CA . LEU A 1 96 ? -4.433 4.577 0.329 1.00 86.00 96 LEU A CA 1
ATOM 729 C C . LEU A 1 96 ? -5.803 5.080 -0.153 1.00 86.00 96 LEU A C 1
ATOM 731 O O . LEU A 1 96 ? -6.819 4.425 0.078 1.00 86.00 96 LEU A O 1
ATOM 735 N N . ALA A 1 97 ? -5.831 6.181 -0.909 1.00 87.50 97 ALA A N 1
ATOM 736 C CA . ALA A 1 97 ? -7.058 6.712 -1.500 1.00 87.50 97 ALA A CA 1
ATOM 737 C C . ALA A 1 97 ? -7.656 5.761 -2.554 1.00 87.50 97 ALA A C 1
ATOM 739 O O . ALA A 1 97 ? -8.866 5.534 -2.562 1.00 87.50 97 ALA A O 1
ATOM 740 N N . ARG A 1 98 ? -6.824 5.153 -3.415 1.00 91.25 98 ARG A N 1
ATOM 741 C CA . ARG A 1 98 ? -7.266 4.141 -4.395 1.00 91.25 98 ARG A CA 1
ATOM 742 C C . ARG A 1 98 ? -7.804 2.884 -3.707 1.00 91.25 98 ARG A C 1
ATOM 744 O O . ARG A 1 98 ? -8.835 2.357 -4.126 1.00 91.25 98 ARG A O 1
ATOM 751 N N . LEU A 1 99 ? -7.158 2.433 -2.631 1.00 88.75 99 LEU A N 1
ATOM 752 C CA . LEU A 1 99 ? -7.629 1.296 -1.836 1.00 88.75 99 LEU 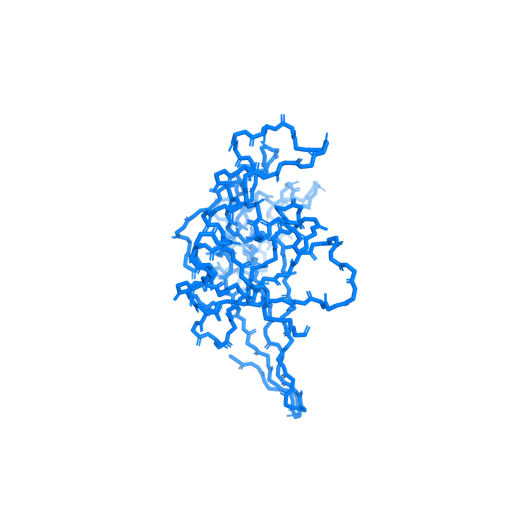A CA 1
ATOM 753 C C . LEU A 1 99 ? -9.001 1.591 -1.201 1.00 88.75 99 LEU A C 1
ATOM 755 O O . LEU A 1 99 ? -9.932 0.793 -1.335 1.00 88.75 99 LEU A O 1
ATOM 759 N N . ALA A 1 100 ? -9.154 2.782 -0.613 1.00 86.88 100 ALA A N 1
ATOM 760 C CA . ALA A 1 100 ? -10.411 3.249 -0.033 1.00 86.88 100 ALA A CA 1
ATOM 761 C C . ALA A 1 100 ? -11.535 3.365 -1.074 1.00 86.88 100 ALA A C 1
ATOM 763 O O . ALA A 1 100 ? -12.661 2.941 -0.804 1.00 86.88 100 ALA A O 1
ATOM 764 N N . ALA A 1 101 ? -11.236 3.885 -2.269 1.00 89.31 101 ALA A N 1
ATOM 765 C CA . ALA A 1 101 ? -12.177 3.945 -3.391 1.00 89.31 101 ALA A CA 1
ATOM 766 C C . ALA A 1 101 ? -12.606 2.547 -3.871 1.00 89.31 101 ALA A C 1
ATOM 768 O O . ALA A 1 101 ? -13.739 2.366 -4.308 1.00 89.31 101 ALA A O 1
ATOM 769 N N . SER A 1 102 ? -11.738 1.546 -3.697 1.00 86.94 102 SER A N 1
ATOM 770 C CA . SER A 1 102 ? -12.039 0.134 -3.959 1.00 86.94 102 SER A CA 1
ATOM 771 C C . SER A 1 102 ? -12.846 -0.517 -2.827 1.00 86.94 102 SER A C 1
ATOM 773 O O . SER A 1 102 ? -13.010 -1.732 -2.813 1.00 86.94 102 SER A O 1
ATOM 775 N N . GLY A 1 103 ? -13.338 0.247 -1.844 1.00 85.88 103 GLY A N 1
ATOM 776 C CA . GLY A 1 103 ? -14.141 -0.252 -0.724 1.00 85.88 103 GLY A CA 1
ATOM 777 C C . GLY A 1 103 ? -13.338 -0.953 0.376 1.00 85.88 103 GLY A C 1
ATOM 778 O O . GLY A 1 103 ? -13.931 -1.633 1.213 1.00 85.88 103 GLY A O 1
ATOM 779 N N . VAL A 1 104 ? -12.008 -0.809 0.388 1.00 83.56 104 VAL A N 1
ATOM 780 C CA . VAL A 1 104 ? -11.137 -1.349 1.439 1.00 83.56 104 VAL A CA 1
ATOM 781 C C . VAL A 1 104 ? -10.471 -0.212 2.191 1.00 83.56 104 VAL A C 1
ATOM 783 O O . VAL A 1 104 ? -9.695 0.553 1.634 1.00 83.56 104 VAL A O 1
ATOM 786 N N . ARG A 1 105 ? -10.735 -0.128 3.492 1.00 86.38 105 ARG A N 1
ATOM 787 C CA . ARG A 1 105 ? -10.062 0.811 4.390 1.00 86.38 105 ARG A CA 1
ATOM 788 C C . ARG A 1 105 ? -9.434 0.012 5.516 1.00 86.38 105 ARG A C 1
ATOM 790 O O . ARG A 1 105 ? -10.142 -0.470 6.400 1.00 86.38 105 ARG A O 1
ATOM 797 N N . ALA A 1 106 ? -8.128 -0.198 5.433 1.00 84.81 106 ALA A N 1
ATOM 798 C CA . ALA A 1 106 ? -7.389 -1.036 6.364 1.00 84.81 106 ALA A CA 1
ATOM 799 C C . ALA A 1 106 ? -5.970 -0.498 6.569 1.00 84.81 106 ALA A C 1
ATOM 801 O O . ALA A 1 106 ? -5.318 -0.084 5.612 1.00 84.81 106 ALA A O 1
ATOM 802 N N . ILE A 1 107 ? -5.493 -0.545 7.810 1.00 84.81 107 ILE A N 1
ATOM 803 C CA . ILE A 1 107 ? -4.154 -0.137 8.222 1.00 84.81 107 ILE A CA 1
ATOM 804 C C . ILE A 1 107 ? -3.476 -1.342 8.870 1.00 84.81 107 ILE A C 1
ATOM 806 O O . ILE A 1 107 ? -3.826 -1.754 9.976 1.00 84.81 107 ILE A O 1
ATOM 810 N N . PHE A 1 108 ? -2.477 -1.894 8.186 1.00 84.75 108 PHE A N 1
ATOM 811 C CA . PHE A 1 108 ? -1.579 -2.900 8.749 1.00 84.75 108 PHE A CA 1
ATOM 812 C C . PHE A 1 108 ? -0.519 -2.178 9.574 1.00 84.75 108 PHE A C 1
ATOM 814 O O . PHE A 1 108 ? 0.485 -1.708 9.039 1.00 84.75 108 PHE A O 1
ATOM 821 N N . CYS A 1 109 ? -0.769 -2.035 10.873 1.00 84.62 109 CYS A N 1
ATOM 822 C CA . CYS A 1 109 ? 0.022 -1.145 11.721 1.00 84.62 109 CYS A CA 1
ATOM 823 C C . CYS A 1 109 ? 1.306 -1.779 12.272 1.00 84.62 109 CYS A C 1
ATOM 825 O O . CYS A 1 109 ? 2.032 -1.122 13.017 1.00 84.62 109 CYS A O 1
ATOM 827 N N . GLY A 1 110 ? 1.571 -3.051 11.950 1.00 87.06 110 GLY A N 1
ATOM 828 C CA . GLY A 1 110 ? 2.721 -3.787 12.472 1.00 87.06 110 GLY A CA 1
ATOM 829 C C . GLY A 1 110 ? 2.776 -3.704 13.998 1.00 87.06 110 GLY A C 1
ATOM 830 O O . GLY A 1 110 ? 1.812 -4.061 14.679 1.00 87.06 110 GLY A O 1
ATOM 831 N N . ASP A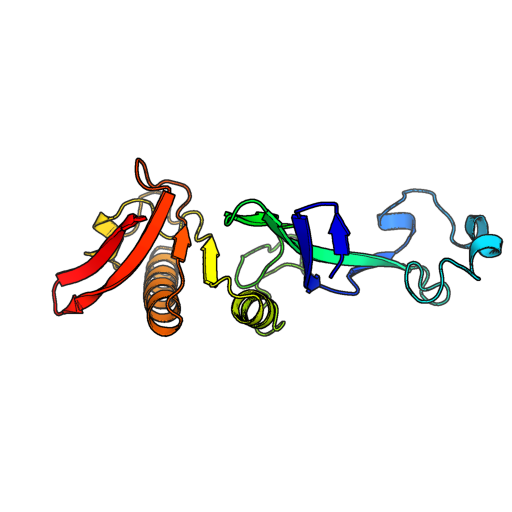 1 111 ? 3.873 -3.141 14.501 1.00 88.81 111 ASP A N 1
ATOM 832 C CA . ASP A 1 111 ? 4.206 -3.049 15.925 1.00 88.81 111 ASP A CA 1
ATOM 833 C C . ASP A 1 111 ? 3.797 -1.700 16.550 1.00 88.81 111 ASP A C 1
ATOM 835 O O . ASP A 1 111 ? 4.143 -1.401 17.693 1.00 88.81 111 ASP A O 1
ATOM 839 N N . ALA A 1 112 ? 3.028 -0.858 15.849 1.00 90.38 112 ALA A N 1
ATOM 840 C CA . ALA A 1 112 ? 2.525 0.389 16.438 1.00 90.38 112 ALA A CA 1
ATOM 841 C C . ALA A 1 112 ? 1.618 0.122 17.661 1.00 90.38 112 ALA A C 1
ATOM 843 O O . ALA A 1 112 ? 1.603 0.901 18.623 1.00 90.38 112 ALA A O 1
ATOM 844 N N . ILE A 1 113 ? 0.902 -1.010 17.647 1.00 92.94 113 ILE A N 1
ATOM 845 C CA . ILE A 1 113 ? 0.009 -1.491 18.707 1.00 92.94 113 ILE A CA 1
ATOM 846 C C . ILE A 1 113 ? 0.330 -2.967 18.981 1.00 92.94 113 ILE A C 1
ATOM 848 O O . ILE A 1 113 ? 0.242 -3.809 18.097 1.00 92.94 113 ILE A O 1
ATOM 852 N N . HIS A 1 114 ? 0.668 -3.292 20.225 1.00 93.69 114 HIS A N 1
ATOM 853 C CA . HIS A 1 114 ? 0.973 -4.653 20.682 1.00 93.69 114 HIS A CA 1
ATOM 854 C C . HIS A 1 114 ? -0.168 -5.262 21.506 1.00 93.69 114 HIS A C 1
ATOM 856 O O . HIS A 1 114 ? -0.246 -6.474 21.672 1.00 93.69 114 HIS A O 1
ATOM 862 N N . SER A 1 115 ? -1.034 -4.423 22.079 1.00 93.00 115 SER A N 1
ATOM 863 C CA . SER A 1 115 ? -2.132 -4.847 22.950 1.00 93.00 115 SER A CA 1
ATOM 864 C C . SER A 1 115 ? -3.282 -3.839 22.899 1.00 93.00 115 SER A C 1
ATOM 866 O O . SER A 1 115 ? -3.011 -2.637 22.825 1.00 93.00 115 SER A O 1
ATOM 868 N N . PRO A 1 116 ? -4.555 -4.269 23.038 1.00 92.31 116 PRO A N 1
ATOM 869 C CA . PRO A 1 116 ? -5.698 -3.360 23.150 1.00 92.31 116 PRO A CA 1
ATOM 870 C C . PRO A 1 116 ? -5.583 -2.367 24.311 1.00 92.31 116 PRO A C 1
ATOM 872 O O . PRO A 1 116 ? -6.203 -1.306 24.283 1.00 92.31 116 PRO A O 1
ATOM 875 N N . ALA A 1 117 ? -4.756 -2.664 25.318 1.00 93.81 117 ALA A N 1
ATOM 876 C CA . ALA A 1 117 ? -4.436 -1.714 26.380 1.00 93.81 117 ALA A CA 1
ATOM 877 C C . ALA A 1 117 ? -3.857 -0.395 25.831 1.00 93.81 117 ALA A C 1
ATOM 879 O O . ALA A 1 117 ? -4.157 0.669 26.369 1.00 93.81 117 ALA A O 1
ATOM 880 N N . GLN A 1 118 ? -3.100 -0.437 24.727 1.00 95.31 118 GLN A N 1
ATOM 881 C CA . GLN A 1 118 ? -2.524 0.757 24.098 1.00 95.31 118 GLN A CA 1
ATOM 882 C C . GLN A 1 118 ? -3.554 1.611 23.343 1.00 95.31 118 GLN A C 1
ATOM 884 O O . GLN A 1 118 ? -3.228 2.720 22.944 1.00 95.31 118 GLN A O 1
ATOM 889 N N . LEU A 1 119 ? -4.800 1.154 23.177 1.00 94.75 119 LEU A N 1
ATOM 890 C CA . LEU A 1 119 ? -5.893 2.030 22.740 1.00 94.75 119 LEU A CA 1
ATOM 891 C C . LEU A 1 119 ? -6.399 2.888 23.903 1.00 94.75 119 LEU A C 1
ATOM 893 O O . LEU A 1 119 ? -6.656 4.078 23.745 1.00 94.75 119 LEU A O 1
ATOM 897 N N . ARG A 1 120 ? -6.489 2.301 25.100 1.00 95.38 120 ARG A N 1
ATOM 898 C CA . ARG A 1 120 ? -6.860 3.029 26.324 1.00 95.38 120 ARG A CA 1
ATOM 899 C C . ARG A 1 120 ? -5.750 3.957 26.792 1.00 95.38 120 ARG A C 1
ATOM 901 O O . ARG A 1 120 ? -6.031 5.014 27.342 1.00 95.38 120 ARG A O 1
ATOM 908 N N . ARG A 1 121 ? -4.498 3.558 26.564 1.00 95.44 121 ARG A N 1
ATOM 909 C CA . ARG A 1 121 ? -3.294 4.326 26.885 1.00 95.44 121 ARG A CA 1
ATOM 910 C C . ARG A 1 121 ? -2.375 4.442 25.668 1.00 95.44 121 ARG A C 1
ATOM 912 O O . ARG A 1 121 ? -1.357 3.746 25.609 1.00 95.44 121 ARG A O 1
ATOM 919 N N . PRO A 1 122 ? -2.716 5.302 24.686 1.00 95.00 122 PRO A N 1
ATOM 920 C CA . PRO A 1 122 ? -1.885 5.518 23.503 1.00 95.00 122 PRO A CA 1
ATOM 921 C C . PRO A 1 122 ? -0.503 6.083 23.818 1.00 95.00 122 PRO A C 1
ATOM 923 O O . PRO A 1 122 ? 0.387 6.002 22.983 1.00 95.00 122 PRO A O 1
ATOM 926 N N . ASP A 1 123 ? -0.293 6.609 25.020 1.00 94.81 123 ASP A N 1
ATOM 927 C CA . ASP A 1 123 ? 0.993 7.082 25.526 1.00 94.81 123 ASP A CA 1
ATOM 928 C C . ASP A 1 123 ? 1.930 5.947 25.992 1.00 94.81 123 ASP A C 1
ATOM 930 O O . ASP A 1 123 ? 3.131 6.152 26.174 1.00 94.81 123 ASP A O 1
ATOM 934 N N . TRP A 1 124 ? 1.428 4.719 26.164 1.00 96.56 124 TRP A N 1
ATOM 935 C CA . TRP A 1 124 ? 2.252 3.597 26.612 1.00 96.56 124 TRP A CA 1
ATOM 936 C C . TRP A 1 124 ? 3.113 3.026 25.486 1.00 96.56 124 TRP A C 1
ATOM 938 O O . TRP A 1 124 ? 2.611 2.513 24.485 1.00 96.56 124 TRP A O 1
ATOM 948 N N . CYS A 1 125 ? 4.429 3.033 25.690 1.00 95.44 125 CYS A N 1
ATOM 949 C CA . CYS A 1 125 ? 5.392 2.367 24.814 1.00 95.44 125 CYS A CA 1
ATOM 950 C C . CYS A 1 125 ? 5.735 0.961 25.309 1.00 95.44 125 CYS A C 1
ATOM 952 O O . CYS A 1 125 ? 5.895 0.746 26.514 1.00 95.44 125 CYS A O 1
ATOM 954 N N . SER A 1 126 ? 5.936 0.028 24.373 1.00 92.50 126 SER A N 1
ATOM 955 C CA . SER A 1 126 ? 6.535 -1.267 24.697 1.00 92.50 126 SER A CA 1
ATOM 956 C C . SER A 1 126 ? 8.017 -1.092 25.061 1.00 92.50 126 SER A C 1
ATOM 958 O O . SER A 1 126 ? 8.619 -0.034 24.844 1.00 92.50 126 SER A O 1
ATOM 960 N N . ALA A 1 127 ? 8.625 -2.138 25.621 1.00 93.56 127 ALA A N 1
ATOM 961 C CA . ALA A 1 127 ? 10.070 -2.168 25.852 1.00 93.56 127 ALA A CA 1
ATOM 962 C C . ALA A 1 127 ? 10.885 -2.202 24.541 1.00 93.56 127 ALA A C 1
ATOM 964 O O . ALA A 1 127 ? 12.092 -1.998 24.575 1.00 93.56 127 ALA A O 1
ATOM 965 N N . PHE A 1 128 ? 10.228 -2.444 23.401 1.00 89.75 128 PHE A N 1
ATOM 966 C CA . PHE A 1 128 ? 10.855 -2.603 22.088 1.00 89.75 128 PHE A CA 1
ATOM 967 C C . PHE A 1 128 ? 10.721 -1.357 21.197 1.00 89.75 128 PHE A C 1
ATOM 969 O O . PHE A 1 128 ? 11.222 -1.351 20.076 1.00 89.75 128 PHE A O 1
ATOM 976 N N . CYS A 1 129 ? 10.070 -0.288 21.674 1.00 88.06 129 CYS A N 1
ATOM 977 C CA . CYS A 1 129 ? 10.070 0.996 20.975 1.00 88.06 129 CYS A CA 1
ATOM 978 C C . CYS A 1 129 ? 11.480 1.604 21.021 1.00 88.06 129 CYS A C 1
ATOM 980 O O . CYS A 1 129 ? 11.925 2.030 22.086 1.00 88.06 129 CYS A O 1
ATOM 982 N N . ALA A 1 130 ? 12.160 1.650 19.872 1.00 89.69 130 ALA A N 1
ATOM 983 C CA . ALA A 1 130 ? 13.496 2.239 19.750 1.00 89.69 130 ALA A CA 1
ATOM 984 C C . ALA A 1 130 ? 13.497 3.750 20.042 1.00 89.69 130 ALA A C 1
ATOM 986 O O . ALA A 1 130 ? 14.394 4.247 20.714 1.00 89.69 130 ALA A O 1
ATOM 987 N N . ASP A 1 131 ? 12.454 4.447 19.590 1.00 93.81 131 ASP A N 1
ATOM 988 C CA . ASP A 1 131 ? 12.150 5.834 19.933 1.00 93.81 131 ASP A CA 1
ATOM 989 C C . ASP A 1 131 ? 10.752 5.876 20.567 1.00 93.81 131 ASP A C 1
ATOM 991 O O . ASP A 1 131 ? 9.759 5.456 19.964 1.00 93.81 131 ASP A O 1
ATOM 995 N N . ARG A 1 132 ? 10.677 6.317 21.826 1.00 93.25 132 ARG A N 1
ATOM 996 C CA . ARG A 1 132 ? 9.429 6.309 22.604 1.00 93.25 132 ARG A CA 1
ATOM 997 C C . ARG A 1 132 ? 8.508 7.457 22.203 1.00 93.25 132 ARG A C 1
ATOM 999 O O . ARG A 1 132 ? 7.302 7.249 22.114 1.00 93.25 132 ARG A O 1
ATOM 1006 N N . GLU A 1 133 ? 9.054 8.640 21.946 1.00 94.69 133 GLU A N 1
ATOM 1007 C CA . GLU A 1 133 ? 8.254 9.809 21.573 1.00 94.69 133 GLU A CA 1
ATOM 1008 C C . GLU A 1 133 ? 7.642 9.603 20.189 1.00 94.69 133 GLU A C 1
ATOM 1010 O O . GLU A 1 133 ? 6.425 9.736 20.020 1.00 94.69 133 GLU A O 1
ATOM 1015 N N . GLN A 1 134 ? 8.451 9.143 19.230 1.00 90.19 134 GLN A N 1
ATOM 1016 C CA . GLN A 1 134 ? 7.971 8.812 17.891 1.00 90.19 134 GLN A CA 1
ATOM 1017 C C . GLN A 1 134 ? 6.920 7.694 17.923 1.00 90.19 134 GLN A C 1
ATOM 1019 O O . GLN A 1 134 ? 5.920 7.769 17.206 1.00 90.19 134 GLN A O 1
ATOM 1024 N N . ALA A 1 135 ? 7.096 6.670 18.766 1.00 89.62 135 ALA A N 1
ATOM 1025 C CA . ALA A 1 135 ? 6.127 5.581 18.879 1.00 89.62 135 ALA A CA 1
ATOM 1026 C C . ALA A 1 135 ? 4.770 6.042 19.438 1.00 89.62 135 ALA A C 1
ATOM 1028 O O . ALA A 1 135 ? 3.734 5.530 19.007 1.00 89.62 135 ALA A O 1
ATOM 1029 N N . VAL A 1 136 ? 4.756 6.984 20.389 1.00 95.12 136 VAL A N 1
ATOM 1030 C CA . VAL A 1 136 ? 3.511 7.592 20.892 1.00 95.12 136 VAL A CA 1
ATOM 1031 C C . VAL A 1 136 ? 2.849 8.427 19.805 1.00 95.12 136 VAL A C 1
ATOM 1033 O O . VAL A 1 136 ? 1.678 8.195 19.507 1.00 95.12 136 VAL A O 1
ATOM 1036 N N . ALA A 1 137 ? 3.597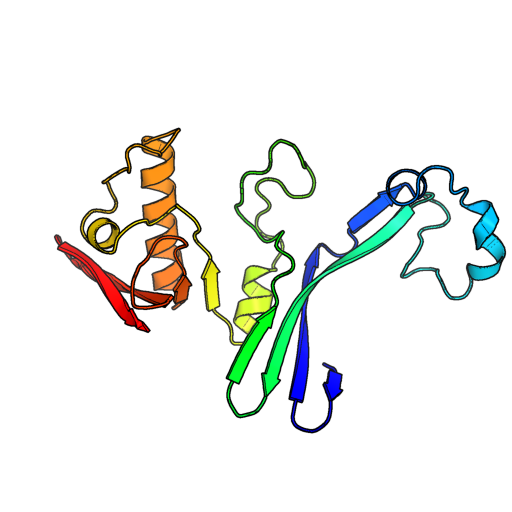 9.335 19.173 1.00 93.31 137 ALA A N 1
ATOM 1037 C CA . ALA A 1 137 ? 3.071 10.199 18.119 1.00 93.31 137 ALA A CA 1
ATOM 1038 C C . ALA A 1 137 ? 2.476 9.383 16.957 1.00 93.31 137 ALA A C 1
ATOM 1040 O O . ALA A 1 137 ? 1.339 9.615 16.556 1.00 93.31 137 ALA A O 1
ATOM 1041 N N . THR A 1 138 ? 3.200 8.357 16.495 1.00 90.56 138 THR A N 1
ATOM 1042 C CA . THR A 1 138 ? 2.752 7.450 15.425 1.00 90.56 138 THR A CA 1
ATOM 1043 C C . THR A 1 138 ? 1.451 6.745 15.792 1.00 90.56 138 THR A C 1
ATOM 1045 O O . THR A 1 138 ? 0.543 6.647 14.974 1.00 90.56 138 THR A O 1
ATOM 1048 N N . ARG A 1 139 ? 1.338 6.240 17.026 1.00 94.88 139 ARG A N 1
ATOM 1049 C CA . ARG A 1 139 ? 0.144 5.516 17.472 1.00 94.88 139 ARG A CA 1
ATOM 1050 C C . ARG A 1 139 ? -1.072 6.423 17.584 1.00 94.88 139 ARG A C 1
ATOM 1052 O O . ARG A 1 139 ? -2.158 5.994 17.214 1.00 94.88 139 ARG A O 1
ATOM 1059 N N . ILE A 1 140 ? -0.896 7.633 18.113 1.00 94.81 140 ILE A N 1
ATOM 1060 C CA . ILE A 1 140 ? -1.982 8.611 18.230 1.00 94.81 140 ILE A CA 1
ATOM 1061 C C . ILE A 1 140 ? -2.492 8.974 16.837 1.00 94.81 140 ILE A C 1
ATOM 1063 O O . ILE A 1 140 ? -3.673 8.761 16.575 1.00 94.81 140 ILE A O 1
ATOM 1067 N N . ALA A 1 141 ? -1.594 9.386 15.936 1.00 92.38 141 ALA A N 1
ATOM 1068 C CA . ALA A 1 141 ? -1.952 9.719 14.558 1.00 92.38 141 ALA A CA 1
ATOM 1069 C C . ALA A 1 141 ? -2.666 8.548 13.867 1.00 92.38 141 ALA A C 1
ATOM 1071 O O . ALA A 1 141 ? -3.735 8.716 13.295 1.00 92.38 141 ALA A O 1
ATOM 1072 N N . LEU A 1 142 ? -2.150 7.324 14.022 1.00 92.44 142 LEU A N 1
ATOM 1073 C CA . LEU A 1 142 ? -2.768 6.130 13.450 1.00 92.44 142 LEU A CA 1
ATOM 1074 C C . LEU A 1 142 ? -4.198 5.890 13.949 1.00 92.44 142 LEU A C 1
ATOM 1076 O O . LEU A 1 142 ? -5.055 5.499 13.161 1.00 92.44 142 LEU A O 1
ATOM 1080 N N . LEU A 1 143 ? -4.457 6.067 15.248 1.00 95.00 143 LEU A N 1
ATOM 1081 C CA . LEU A 1 143 ? -5.796 5.888 15.820 1.00 95.00 143 LEU A CA 1
ATOM 1082 C C . LEU A 1 143 ? -6.763 6.972 15.329 1.00 95.00 143 LEU A C 1
ATOM 1084 O O . LEU A 1 143 ? -7.913 6.656 15.020 1.00 95.00 143 LEU A O 1
ATOM 1088 N N . GLU A 1 144 ? -6.292 8.215 15.232 1.00 94.25 144 GLU A N 1
ATOM 1089 C CA . GLU A 1 144 ? -7.056 9.354 14.714 1.00 94.25 144 GLU A CA 1
ATOM 1090 C C . GLU A 1 144 ? -7.410 9.164 13.236 1.00 94.25 144 GLU A C 1
ATOM 1092 O O . GLU A 1 144 ? -8.593 9.204 12.886 1.00 94.25 144 GLU A O 1
ATOM 1097 N N . ASP A 1 145 ? -6.419 8.852 12.401 1.00 89.19 145 ASP A N 1
ATOM 1098 C CA . ASP A 1 145 ? -6.593 8.593 10.970 1.00 89.19 145 ASP A CA 1
ATOM 1099 C C . ASP A 1 145 ? -7.541 7.410 10.744 1.00 89.19 145 ASP A C 1
ATOM 1101 O O . ASP A 1 145 ? -8.515 7.503 9.993 1.00 89.19 145 ASP A O 1
ATOM 1105 N N . ALA A 1 146 ? -7.321 6.298 11.457 1.00 90.44 146 ALA A N 1
ATOM 1106 C CA . ALA A 1 146 ? -8.170 5.116 11.344 1.00 90.44 146 ALA A CA 1
ATOM 11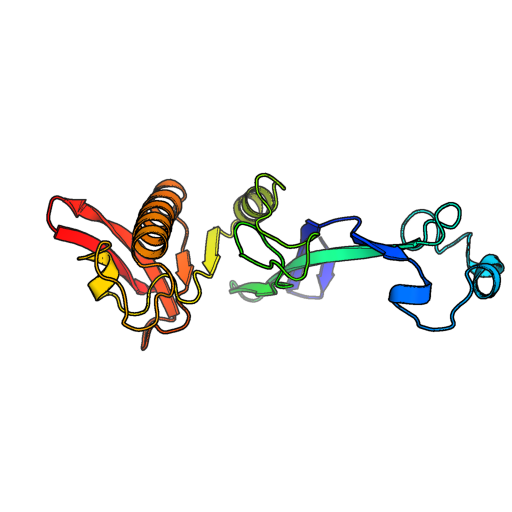07 C C . ALA A 1 146 ? -9.627 5.406 11.713 1.00 90.44 146 ALA A C 1
ATOM 1109 O O . ALA A 1 146 ? -10.545 4.863 11.092 1.00 90.44 146 ALA A O 1
ATOM 1110 N N . HIS A 1 147 ? -9.848 6.235 12.733 1.00 93.94 147 HIS A N 1
ATOM 1111 C CA . HIS A 1 147 ? -11.185 6.622 13.149 1.00 93.94 147 HIS A CA 1
ATOM 1112 C C . HIS A 1 147 ? -11.858 7.533 12.124 1.00 93.94 147 HIS A C 1
ATOM 1114 O O . HIS A 1 147 ? -12.984 7.243 11.714 1.00 93.94 147 HIS A O 1
ATOM 1120 N N . ALA A 1 148 ? -11.163 8.587 11.688 1.00 90.62 148 ALA A N 1
ATOM 1121 C CA . ALA A 1 148 ? -11.669 9.547 10.711 1.00 90.62 148 ALA A CA 1
ATOM 1122 C C . ALA A 1 148 ? -12.067 8.858 9.399 1.00 90.62 148 ALA A C 1
ATOM 1124 O O . ALA A 1 148 ? -13.121 9.149 8.831 1.00 90.62 148 ALA A O 1
ATOM 1125 N N . ASP A 1 149 ? -11.267 7.886 8.962 1.00 85.31 149 ASP A N 1
ATOM 1126 C CA . ASP A 1 149 ? -11.520 7.148 7.731 1.00 85.31 149 ASP A CA 1
ATOM 1127 C C . ASP A 1 149 ? -12.441 5.940 7.892 1.00 85.31 149 ASP A C 1
ATOM 1129 O O . ASP A 1 149 ? -12.814 5.329 6.886 1.00 85.31 149 ASP A O 1
ATOM 1133 N N . GLY A 1 150 ? -12.803 5.553 9.116 1.00 88.00 150 GLY A N 1
ATOM 1134 C CA . GLY A 1 150 ? -13.495 4.290 9.357 1.00 88.00 150 GLY A CA 1
ATOM 1135 C C . GLY A 1 150 ? -12.689 3.098 8.827 1.00 88.00 150 GLY A C 1
ATOM 1136 O O . GLY A 1 150 ? -13.249 2.190 8.204 1.00 88.00 150 GLY A O 1
ATOM 1137 N N . ALA A 1 151 ? -11.372 3.097 9.033 1.00 89.12 151 ALA A N 1
ATOM 1138 C CA . ALA A 1 151 ? -10.488 2.004 8.649 1.00 89.12 151 ALA A CA 1
ATOM 1139 C C . ALA A 1 151 ? -10.484 0.877 9.697 1.00 89.12 151 ALA A C 1
ATOM 1141 O O . ALA A 1 151 ? -10.733 1.092 10.885 1.00 89.12 151 ALA A O 1
ATOM 1142 N N . LEU A 1 152 ? -10.212 -0.351 9.252 1.00 91.56 152 LEU A N 1
ATOM 1143 C CA . LEU A 1 152 ? -9.811 -1.446 10.135 1.00 91.56 152 LEU A CA 1
ATOM 1144 C C . LEU A 1 152 ? -8.334 -1.292 10.495 1.00 91.56 152 LEU A C 1
ATOM 1146 O O . LEU A 1 152 ? -7.514 -1.013 9.628 1.00 91.56 152 LEU A O 1
ATOM 1150 N N . ILE A 1 153 ? -7.983 -1.528 11.750 1.00 91.06 153 ILE A N 1
ATOM 1151 C CA . ILE A 1 153 ? -6.600 -1.600 12.217 1.00 91.06 153 ILE A CA 1
ATOM 1152 C C . ILE A 1 153 ? -6.248 -3.074 12.392 1.00 91.06 153 ILE A C 1
ATOM 1154 O O . ILE A 1 153 ? -6.984 -3.805 13.057 1.00 91.06 153 ILE A O 1
ATOM 1158 N N . LEU A 1 154 ? -5.127 -3.498 11.807 1.00 91.62 154 LEU A N 1
ATOM 1159 C CA . LEU A 1 154 ? -4.619 -4.870 11.850 1.00 91.62 154 LEU A CA 1
ATOM 1160 C C . LEU A 1 154 ? -3.217 -4.881 12.484 1.00 91.62 154 LEU A C 1
ATOM 1162 O O . LEU A 1 154 ? -2.220 -4.694 11.775 1.00 91.62 154 LEU A O 1
ATOM 1166 N N . PRO A 1 155 ? -3.117 -5.049 13.816 1.00 89.94 155 PRO A N 1
ATOM 1167 C CA . PRO A 1 155 ? -1.837 -5.133 14.513 1.00 89.94 155 PRO A CA 1
ATOM 1168 C C . PRO A 1 155 ? -1.173 -6.501 14.355 1.00 89.94 155 PRO A C 1
ATOM 1170 O O . PRO A 1 155 ? -1.851 -7.525 14.367 1.00 89.94 155 PRO A O 1
ATOM 1173 N N . ALA A 1 156 ? 0.161 -6.537 14.286 1.00 87.12 156 ALA A N 1
ATOM 1174 C CA . ALA A 1 156 ? 0.903 -7.791 14.113 1.00 87.12 156 ALA A CA 1
ATOM 1175 C C . ALA A 1 156 ? 0.857 -8.707 15.350 1.00 87.12 156 ALA A C 1
ATOM 1177 O O . ALA A 1 156 ? 0.918 -9.927 15.216 1.00 87.12 156 ALA A O 1
ATOM 1178 N N . HIS A 1 157 ? 0.735 -8.125 16.549 1.00 89.38 157 HIS A N 1
ATOM 1179 C CA . HIS A 1 157 ? 0.876 -8.849 17.824 1.00 89.38 157 HIS A CA 1
ATOM 1180 C C . HIS A 1 157 ? -0.429 -9.006 18.607 1.00 89.38 157 HIS A C 1
ATOM 1182 O O . HIS A 1 157 ? -0.417 -9.463 19.753 1.00 89.38 157 HIS A O 1
ATOM 1188 N N . LEU A 1 158 ? -1.570 -8.636 18.020 1.00 87.62 158 LEU A N 1
ATOM 1189 C CA . LEU A 1 158 ? -2.856 -8.831 18.677 1.00 87.62 158 LEU A CA 1
ATOM 1190 C C . LEU A 1 158 ? -3.220 -10.323 18.674 1.00 87.62 158 LEU A C 1
ATOM 1192 O O . LEU A 1 158 ? -3.365 -10.943 17.625 1.00 87.62 158 LEU A O 1
ATOM 1196 N N . ARG A 1 159 ? -3.383 -10.915 19.863 1.00 84.25 159 ARG A N 1
ATOM 1197 C CA . ARG A 1 159 ? -3.924 -12.275 20.005 1.00 84.25 159 ARG A CA 1
ATOM 1198 C C . ARG A 1 159 ? -5.451 -12.241 20.059 1.00 84.25 159 ARG A C 1
ATOM 1200 O O . ARG A 1 159 ? -6.019 -11.453 20.811 1.00 84.25 159 ARG A O 1
ATOM 1207 N N . GLY A 1 160 ? -6.093 -13.176 19.360 1.00 86.88 160 GLY A N 1
ATOM 1208 C CA . GLY A 1 160 ? -7.551 -13.302 19.312 1.00 86.88 160 GLY A CA 1
ATOM 1209 C C . GLY A 1 160 ? -8.114 -12.653 18.043 1.00 86.88 160 GLY A C 1
ATOM 1210 O O . GLY A 1 160 ? -7.818 -13.175 16.969 1.00 86.88 160 GLY A O 1
ATOM 1211 N N . PRO A 1 161 ? -8.911 -11.569 18.139 1.00 83.44 161 PRO A N 1
ATOM 1212 C CA . PRO A 1 161 ? -9.403 -10.841 16.969 1.00 83.44 161 PRO A CA 1
ATOM 1213 C C . PRO A 1 161 ? -8.261 -10.393 16.053 1.00 83.44 161 PRO A C 1
ATOM 1215 O O . PRO A 1 161 ? -7.235 -9.912 16.537 1.00 83.44 161 PRO A O 1
ATOM 1218 N N . LEU A 1 162 ? -8.446 -10.540 14.740 1.00 84.00 162 LEU A N 1
ATOM 1219 C CA . LEU A 1 162 ? -7.428 -10.181 13.743 1.00 84.00 162 LEU A CA 1
ATOM 1220 C C . LEU A 1 162 ? -7.399 -8.677 13.464 1.00 84.00 162 LEU A C 1
ATOM 1222 O O . LEU A 1 162 ? -6.375 -8.144 13.036 1.00 84.00 162 LEU A O 1
ATOM 1226 N N . ALA A 1 163 ? -8.528 -8.003 13.679 1.00 90.31 163 ALA A N 1
ATOM 1227 C CA . ALA A 1 163 ? -8.679 -6.589 13.401 1.00 90.31 163 ALA A CA 1
ATOM 1228 C C . ALA A 1 163 ? -9.562 -5.905 14.448 1.00 90.31 163 ALA A C 1
ATOM 1230 O O . ALA A 1 163 ? -10.298 -6.536 15.211 1.00 90.31 163 ALA A O 1
ATOM 1231 N N . LEU A 1 164 ? -9.490 -4.579 14.478 1.00 93.56 164 LEU A N 1
ATOM 1232 C CA . LEU A 1 164 ? -10.361 -3.744 15.295 1.00 93.56 164 LEU A CA 1
ATOM 1233 C C . LEU A 1 164 ? -10.652 -2.414 14.605 1.00 93.56 164 LEU A C 1
ATOM 1235 O O . LEU A 1 164 ? -9.894 -1.964 13.746 1.00 93.56 164 LEU A O 1
ATOM 1239 N N . ARG A 1 165 ? -11.729 -1.754 15.020 1.00 94.81 165 ARG A N 1
ATOM 1240 C CA . ARG A 1 165 ? -11.948 -0.320 14.799 1.00 94.81 165 ARG A CA 1
ATOM 1241 C C . ARG A 1 165 ? -11.681 0.428 16.099 1.00 94.81 165 ARG A C 1
ATOM 1243 O O . ARG A 1 165 ? -11.942 -0.101 17.178 1.00 94.81 165 ARG A O 1
ATOM 1250 N N . ALA A 1 166 ? -11.163 1.647 15.997 1.00 94.50 166 ALA A N 1
ATOM 1251 C CA . ALA A 1 166 ? -10.959 2.518 17.147 1.00 94.50 166 ALA A CA 1
ATOM 1252 C C . ALA A 1 166 ? -12.123 3.515 17.261 1.00 94.50 166 ALA A C 1
ATOM 1254 O O . ALA A 1 166 ? -12.406 4.269 16.328 1.00 94.50 166 ALA A O 1
ATOM 1255 N N . ALA A 1 167 ? -12.799 3.514 18.410 1.00 94.94 167 ALA A N 1
ATOM 1256 C CA . ALA A 1 167 ? -13.847 4.474 18.742 1.00 94.94 167 ALA A CA 1
ATOM 1257 C C . ALA A 1 167 ? -13.397 5.374 19.910 1.00 94.94 167 ALA A C 1
ATOM 1259 O O . ALA A 1 167 ? -12.869 4.847 20.894 1.00 94.94 167 ALA A O 1
ATOM 1260 N N . PRO A 1 168 ? -13.604 6.702 19.857 1.00 94.38 168 PRO A N 1
ATOM 1261 C CA . PRO A 1 168 ? -13.308 7.589 20.976 1.00 94.38 168 PRO A CA 1
ATOM 1262 C C . PRO A 1 168 ? -14.080 7.181 22.235 1.00 94.38 168 PRO A C 1
ATOM 1264 O O . PRO A 1 168 ? -15.260 6.831 22.171 1.00 94.38 168 PRO A O 1
ATOM 1267 N N . ALA A 1 169 ? -13.421 7.245 23.390 1.00 93.75 169 ALA A N 1
ATOM 1268 C CA . ALA A 1 169 ? -13.999 6.909 24.692 1.00 93.75 169 ALA A CA 1
ATOM 1269 C C . ALA A 1 169 ? -13.780 8.021 25.739 1.00 93.75 169 ALA A C 1
ATOM 1271 O O . ALA A 1 169 ? -13.725 7.748 26.940 1.00 93.75 169 ALA A O 1
ATOM 1272 N N . GLY A 1 170 ? -13.654 9.276 25.293 1.00 88.62 170 GLY A N 1
ATOM 1273 C CA . GLY A 1 170 ? -13.404 10.432 26.159 1.00 88.62 170 GLY A CA 1
ATOM 1274 C C . GLY A 1 170 ? -12.065 10.322 26.894 1.00 88.62 170 GLY A C 1
ATOM 1275 O O . GLY A 1 170 ? -11.069 9.897 26.314 1.00 88.62 170 GLY A O 1
ATOM 1276 N N . GLU A 1 171 ? -12.047 10.646 28.191 1.00 87.50 171 GLU A N 1
ATOM 1277 C CA . GLU A 1 171 ? -10.843 10.555 29.042 1.00 87.50 171 GLU A CA 1
ATOM 1278 C C . GLU A 1 171 ? -10.251 9.140 29.122 1.00 87.50 171 GLU A C 1
ATOM 1280 O O . GLU A 1 171 ? -9.091 8.956 29.486 1.00 87.50 171 GLU A O 1
ATOM 1285 N N . ALA A 1 172 ? -11.028 8.119 28.758 1.00 85.25 172 ALA A N 1
ATOM 1286 C CA . ALA A 1 172 ? -10.577 6.739 28.760 1.00 85.25 172 ALA A CA 1
ATOM 1287 C C . ALA A 1 172 ? -9.747 6.343 27.521 1.00 85.25 172 ALA A C 1
ATOM 1289 O O . ALA A 1 172 ? -9.401 5.163 27.391 1.00 85.25 172 ALA A O 1
ATOM 1290 N N . GLY A 1 173 ? -9.459 7.288 26.618 1.00 92.50 173 GLY A N 1
ATOM 1291 C CA . GLY A 1 173 ? -8.718 7.067 25.377 1.00 92.50 173 GLY A CA 1
ATOM 1292 C C . GLY A 1 173 ? -9.614 6.493 24.281 1.00 92.50 173 GLY A C 1
ATOM 1293 O O . GLY A 1 173 ? -10.650 7.070 23.949 1.00 92.50 173 GLY A O 1
ATOM 1294 N N . TRP A 1 174 ? -9.233 5.338 23.733 1.00 97.00 174 TRP A N 1
ATOM 1295 C CA . TRP A 1 174 ? -9.939 4.663 22.642 1.00 97.00 174 TRP A CA 1
ATOM 1296 C C . TRP A 1 174 ? -10.510 3.308 23.068 1.00 97.00 174 TRP A C 1
ATOM 1298 O O . TRP A 1 174 ? -9.880 2.538 23.799 1.00 97.00 174 TRP A O 1
ATOM 1308 N N . ARG A 1 175 ? -11.703 2.975 22.573 1.00 95.88 175 ARG A N 1
ATOM 1309 C CA . ARG A 1 175 ? -12.319 1.653 22.703 1.00 95.88 175 ARG A CA 1
ATOM 1310 C C . ARG A 1 175 ? -12.059 0.831 21.431 1.00 95.88 175 ARG A C 1
ATOM 1312 O O . ARG A 1 175 ? -12.336 1.336 20.343 1.00 95.88 175 ARG A O 1
ATOM 1319 N N . PRO A 1 176 ? -11.565 -0.415 21.549 1.00 94.75 176 PRO A N 1
ATOM 1320 C CA . PRO A 1 176 ? -11.553 -1.352 20.433 1.00 94.75 176 PRO A CA 1
ATOM 1321 C C . PRO A 1 176 ? -12.959 -1.897 20.171 1.00 94.75 176 PRO A C 1
ATOM 1323 O O . PRO A 1 176 ? -13.585 -2.446 21.079 1.00 94.75 176 PRO A O 1
ATOM 1326 N N . ASP A 1 177 ? -13.396 -1.834 18.921 1.00 94.25 177 ASP A N 1
ATOM 1327 C CA . ASP A 1 177 ? -14.519 -2.615 18.410 1.00 94.25 177 ASP A CA 1
ATOM 1328 C C . ASP A 1 177 ? -13.929 -3.731 17.522 1.00 94.25 177 ASP A C 1
ATOM 1330 O O . ASP A 1 177 ? -13.498 -3.482 16.395 1.00 94.25 177 ASP A O 1
ATOM 1334 N N . PHE A 1 178 ? -13.800 -4.940 18.078 1.00 92.56 178 PHE A N 1
ATOM 1335 C CA . PHE A 1 178 ? -13.110 -6.074 17.446 1.00 92.56 178 PHE A CA 1
ATOM 1336 C C . PHE A 1 178 ? -13.896 -6.688 16.278 1.00 92.56 178 PHE A C 1
ATOM 1338 O O . PHE A 1 178 ? -15.129 -6.715 16.310 1.00 92.56 178 PHE A O 1
ATOM 1345 N N . VAL A 1 179 ? -13.166 -7.215 15.288 1.00 82.75 179 VAL A N 1
ATOM 1346 C CA . VAL A 1 179 ? -13.686 -7.911 14.095 1.00 82.75 179 VAL A CA 1
ATOM 1347 C C . VAL A 1 179 ? -13.038 -9.283 13.946 1.00 82.75 179 VAL A C 1
ATOM 1349 O O . VAL A 1 179 ? -11.805 -9.391 14.163 1.00 82.75 179 VAL A O 1
#

Secondary structure (DSSP, 8-state):
-EEETTEEEEEEEEEEEEEEEHHHHSTT--GGGGGGGHHHHTTTTEETTTTEEEEEEEEEEEEETTEEEEE--S--SS---TT-GGGSS--SSSHHHHHHHTT--EEEEETT-SSTHHHH-TTPPPTT-SSHHHHHHHHHHHHHHHHHHTPEEEETT--S-S-EEEEE-GGG-EEEEE-